Protein AF-A0A183HCM8-F1 (afdb_monomer_lite)

Structure (mmCIF, N/CA/C/O backbone):
data_AF-A0A183HCM8-F1
#
_entry.id   AF-A0A183HCM8-F1
#
loop_
_atom_site.group_PDB
_atom_site.id
_atom_site.type_symbol
_atom_site.label_atom_id
_atom_site.label_alt_id
_atom_site.label_comp_id
_atom_site.label_asym_id
_atom_site.label_entity_id
_atom_site.label_seq_id
_atom_site.pdbx_PDB_ins_code
_atom_site.Cartn_x
_atom_site.Cartn_y
_atom_site.Cartn_z
_atom_site.occupancy
_atom_site.B_iso_or_equiv
_atom_site.auth_seq_id
_atom_site.auth_comp_id
_atom_site.auth_asym_id
_atom_site.auth_atom_id
_atom_site.pdbx_PDB_model_num
ATOM 1 N N . MET A 1 1 ? -5.445 -9.582 33.919 1.00 80.31 1 MET A N 1
ATOM 2 C CA . MET A 1 1 ? -6.889 -9.926 33.880 1.00 80.31 1 MET A CA 1
ATOM 3 C C . MET A 1 1 ? -7.439 -9.582 32.504 1.00 80.31 1 MET A C 1
ATOM 5 O O . MET A 1 1 ? -6.885 -8.694 31.871 1.00 80.31 1 MET A O 1
ATOM 9 N N . ARG A 1 2 ? -8.480 -10.274 32.026 1.00 85.44 2 ARG A N 1
ATOM 10 C CA . ARG A 1 2 ? -9.080 -10.042 30.702 1.00 85.44 2 ARG A CA 1
ATOM 11 C C . ARG A 1 2 ? -10.561 -9.727 30.869 1.00 85.44 2 ARG A C 1
ATOM 13 O O . ARG A 1 2 ? -11.272 -10.527 31.469 1.00 85.44 2 ARG A O 1
ATOM 20 N N . LEU A 1 3 ? -10.993 -8.581 30.353 1.00 88.19 3 LEU A N 1
ATOM 21 C CA . LEU A 1 3 ? -12.398 -8.184 30.311 1.00 88.19 3 LEU A CA 1
ATOM 22 C C . LEU A 1 3 ? -12.946 -8.371 28.900 1.00 88.19 3 LEU A C 1
ATOM 24 O O . LEU A 1 3 ? -12.216 -8.223 27.921 1.00 88.19 3 LEU A O 1
ATOM 28 N N . TRP A 1 4 ? -14.231 -8.694 28.819 1.00 90.06 4 TRP A N 1
ATOM 29 C CA . TRP A 1 4 ? -14.937 -8.911 27.566 1.00 90.06 4 TRP A CA 1
ATOM 30 C C . TRP A 1 4 ? -16.205 -8.074 27.543 1.00 90.06 4 TRP A C 1
ATOM 32 O O . TRP A 1 4 ? -16.963 -8.072 28.512 1.00 90.06 4 TRP A O 1
ATOM 42 N N . TYR A 1 5 ? -16.439 -7.411 26.418 1.00 90.19 5 TYR A N 1
ATOM 43 C CA . TYR A 1 5 ? -17.647 -6.644 26.156 1.00 90.19 5 TYR A CA 1
ATOM 44 C C . TYR A 1 5 ? -18.200 -7.098 24.811 1.00 90.19 5 TYR A C 1
ATOM 46 O O . TYR A 1 5 ? -17.472 -7.134 23.822 1.00 90.19 5 TYR A O 1
ATOM 54 N N . PHE A 1 6 ? -19.473 -7.483 24.788 1.00 90.19 6 PHE A N 1
ATOM 55 C CA . PHE A 1 6 ? -20.142 -7.970 23.586 1.00 90.19 6 PHE A CA 1
ATOM 56 C C . PHE A 1 6 ? -21.117 -6.905 23.093 1.00 90.19 6 PHE A C 1
ATOM 58 O O . PHE A 1 6 ? -22.046 -6.532 23.810 1.00 90.19 6 PHE A O 1
ATOM 65 N N . LEU A 1 7 ? -20.887 -6.411 21.879 1.00 88.81 7 LEU A N 1
ATOM 66 C CA . LEU A 1 7 ? -21.742 -5.430 21.218 1.00 88.81 7 LEU A CA 1
ATOM 67 C C . LEU A 1 7 ? -22.643 -6.120 20.186 1.00 88.81 7 LEU A C 1
ATOM 69 O O . LEU A 1 7 ? -22.337 -7.216 19.716 1.00 88.81 7 LEU A O 1
ATOM 73 N N . ARG A 1 8 ? -23.778 -5.490 19.862 1.00 88.44 8 ARG A N 1
ATOM 74 C CA . ARG A 1 8 ? -24.706 -5.980 18.830 1.00 88.44 8 ARG A CA 1
ATOM 75 C C . ARG A 1 8 ? -24.387 -5.360 17.475 1.00 88.44 8 ARG A C 1
ATOM 77 O O . ARG A 1 8 ? -24.162 -4.155 17.401 1.00 88.44 8 ARG A O 1
ATOM 84 N N . PHE A 1 9 ? -24.485 -6.171 16.421 1.00 87.25 9 PHE A N 1
ATOM 85 C CA . PHE A 1 9 ? -24.196 -5.781 15.033 1.00 87.25 9 PHE A CA 1
ATOM 86 C C . PHE A 1 9 ? -25.366 -6.077 14.073 1.00 87.25 9 PHE A C 1
ATOM 88 O O . PHE A 1 9 ? -25.209 -6.046 12.858 1.00 87.25 9 PHE A O 1
ATOM 95 N N . ASP A 1 10 ? -26.555 -6.361 14.614 1.00 90.00 10 ASP A N 1
ATOM 96 C CA . ASP A 1 10 ? -27.676 -6.928 13.848 1.00 90.00 10 ASP A CA 1
ATOM 97 C C . ASP A 1 10 ? -28.342 -5.910 12.903 1.00 90.00 10 ASP A C 1
ATOM 99 O O . ASP A 1 10 ? -28.816 -6.259 11.824 1.00 90.00 10 ASP A O 1
ATOM 103 N N . GLN A 1 11 ? -28.393 -4.635 13.307 1.00 93.12 11 GLN A N 1
ATOM 104 C CA . GLN A 1 11 ? -28.927 -3.535 12.498 1.00 93.12 11 GLN A CA 1
ATOM 105 C C . GLN A 1 11 ? -27.843 -2.498 12.200 1.00 93.12 11 GLN A C 1
ATOM 107 O O . GLN A 1 11 ? -27.010 -2.220 13.065 1.00 93.12 11 GLN A O 1
ATOM 112 N N . PRO A 1 12 ? -27.931 -1.800 11.049 1.00 91.56 12 PRO A N 1
ATOM 113 C CA . PRO A 1 12 ? -26.942 -0.797 10.648 1.00 91.56 12 PRO A CA 1
ATOM 114 C C . PRO A 1 12 ? -26.832 0.380 11.629 1.00 91.56 12 PRO A C 1
ATOM 116 O O . PRO A 1 12 ? -25.814 1.064 11.671 1.00 91.56 12 PRO A O 1
ATOM 119 N N . HIS A 1 13 ? -27.876 0.645 12.419 1.00 92.38 13 HIS A N 1
ATOM 120 C CA . HIS A 1 13 ? -27.825 1.652 13.477 1.00 92.38 13 HIS A CA 1
ATOM 121 C C . HIS A 1 13 ? -26.980 1.190 14.674 1.00 92.38 13 HIS A C 1
ATOM 123 O O . HIS A 1 13 ? -26.131 1.946 15.145 1.00 92.38 13 HIS A O 1
ATOM 129 N N . PHE A 1 14 ? -27.173 -0.054 15.129 1.00 92.00 14 PHE A N 1
ATOM 130 C CA . PHE A 1 14 ? -26.390 -0.628 16.225 1.00 92.00 14 PHE A CA 1
ATOM 131 C C . PHE A 1 14 ? -24.936 -0.857 15.824 1.00 92.00 14 PHE A C 1
ATOM 133 O O . PHE A 1 14 ? -24.061 -0.558 16.624 1.00 92.00 14 PHE A O 1
ATOM 140 N N . ASP A 1 15 ? -24.677 -1.268 14.581 1.00 91.00 15 ASP A N 1
ATOM 141 C CA . ASP A 1 15 ? -23.321 -1.416 14.043 1.00 91.00 15 ASP A CA 1
ATOM 142 C C . ASP A 1 15 ? -22.538 -0.092 14.095 1.00 91.00 15 ASP A C 1
ATOM 144 O O . ASP A 1 15 ? -21.469 -0.009 14.696 1.00 91.00 15 ASP A O 1
ATOM 148 N N . LYS A 1 16 ? -23.126 1.006 13.599 1.00 92.00 16 LYS A N 1
ATOM 149 C CA . LYS A 1 16 ? -22.509 2.342 13.693 1.00 92.00 16 LYS A CA 1
ATOM 150 C C . LYS A 1 16 ? -22.258 2.781 15.135 1.00 92.00 16 LYS A C 1
ATOM 152 O O . LYS A 1 16 ? -21.223 3.383 15.418 1.00 92.00 16 LYS A O 1
ATOM 157 N N . MET A 1 17 ? -23.201 2.509 16.036 1.00 93.62 17 MET A N 1
ATOM 158 C CA . MET A 1 17 ? -23.046 2.849 17.450 1.00 93.62 17 MET A CA 1
ATOM 159 C C . MET A 1 17 ? -21.955 2.004 18.113 1.00 93.62 17 MET A C 1
ATOM 161 O O . MET A 1 17 ? -21.174 2.534 18.899 1.00 93.62 17 MET A O 1
ATOM 165 N N . ALA A 1 18 ? -21.869 0.718 17.769 1.00 92.19 18 ALA A N 1
ATOM 166 C CA . ALA A 1 18 ? -20.844 -0.189 18.259 1.00 92.19 18 ALA A CA 1
ATOM 167 C C . ALA A 1 18 ? -19.453 0.247 17.798 1.00 92.19 18 ALA A C 1
ATOM 169 O O . ALA A 1 18 ? -18.547 0.364 18.618 1.00 92.19 18 ALA A O 1
ATOM 170 N N . ILE A 1 19 ? -19.321 0.606 16.522 1.00 90.38 19 ILE A N 1
ATOM 171 C CA . ILE A 1 19 ? -18.103 1.187 15.954 1.00 90.38 19 ILE A CA 1
ATOM 172 C C . ILE A 1 19 ? -17.684 2.449 16.721 1.00 90.38 19 ILE A C 1
ATOM 174 O O . ILE A 1 19 ? -16.536 2.562 17.146 1.00 90.38 19 ILE A O 1
ATOM 178 N N . ALA A 1 20 ? -18.613 3.386 16.933 1.00 92.50 20 ALA A N 1
ATOM 179 C CA . ALA A 1 20 ? -18.321 4.628 17.646 1.00 92.50 20 ALA A CA 1
ATOM 180 C C . ALA A 1 20 ? -17.922 4.383 19.111 1.00 92.50 20 ALA A C 1
ATOM 182 O O . ALA A 1 20 ? -17.055 5.079 19.642 1.00 92.50 20 ALA A O 1
ATOM 183 N N . TRP A 1 21 ? -18.541 3.394 19.759 1.00 93.25 21 TRP A N 1
ATOM 184 C CA . TRP A 1 21 ? -18.210 3.004 21.124 1.00 93.25 21 TRP A CA 1
ATOM 185 C C . TRP A 1 21 ? -16.813 2.386 21.216 1.00 93.25 21 TRP A C 1
ATOM 187 O O . TRP A 1 21 ? -16.042 2.793 22.081 1.00 93.25 21 TRP A O 1
ATOM 197 N N . GLU A 1 22 ? -16.466 1.462 20.315 1.00 91.38 22 GLU A N 1
ATOM 198 C CA . GLU A 1 22 ? -15.131 0.848 20.254 1.00 91.38 22 GLU A CA 1
ATOM 199 C C . GLU A 1 22 ? -14.044 1.915 20.066 1.00 91.38 22 GLU A C 1
ATOM 201 O O . GLU A 1 22 ? -13.066 1.942 20.811 1.00 91.38 22 GLU A O 1
ATOM 206 N N . ASP A 1 23 ? -14.253 2.853 19.137 1.00 91.31 23 ASP A N 1
ATOM 207 C CA . ASP A 1 23 ? -13.300 3.932 18.864 1.00 91.31 23 ASP A CA 1
ATOM 208 C C . ASP A 1 23 ? -13.139 4.883 20.070 1.00 91.31 23 ASP A C 1
ATOM 210 O O . ASP A 1 23 ? -12.043 5.384 20.339 1.00 91.31 23 ASP A O 1
ATOM 214 N N . ALA A 1 24 ? -14.221 5.154 20.807 1.00 92.38 24 ALA A N 1
ATOM 215 C CA . ALA A 1 24 ? -14.180 5.980 22.014 1.00 92.38 24 ALA A CA 1
ATOM 216 C C . ALA A 1 24 ? -13.520 5.249 23.194 1.00 92.38 24 ALA A C 1
ATOM 218 O O . ALA A 1 24 ? -12.742 5.858 23.933 1.00 92.38 24 ALA A O 1
ATOM 219 N N . ALA A 1 25 ? -13.798 3.954 23.356 1.00 90.81 25 ALA A N 1
ATOM 220 C CA . ALA A 1 25 ? -13.202 3.116 24.387 1.00 90.81 25 ALA A CA 1
ATOM 221 C C . ALA A 1 25 ? -11.687 2.978 24.182 1.00 90.81 25 ALA A C 1
ATOM 223 O O . ALA A 1 25 ? -10.927 3.169 25.133 1.00 90.81 25 ALA A O 1
ATOM 224 N N . ASP A 1 26 ? -11.242 2.735 22.947 1.00 89.06 26 ASP A N 1
ATOM 225 C CA . ASP A 1 26 ? -9.821 2.643 22.595 1.00 89.06 26 ASP A CA 1
ATOM 226 C C . ASP A 1 26 ? -9.069 3.938 22.933 1.00 89.06 26 ASP A C 1
ATOM 228 O O . ASP A 1 26 ? -8.033 3.920 23.606 1.00 89.06 26 ASP A O 1
ATOM 232 N N . LYS A 1 27 ? -9.644 5.088 22.552 1.00 91.00 27 LYS A N 1
ATOM 233 C CA . LYS A 1 27 ? -9.090 6.413 22.868 1.00 91.00 27 LYS A CA 1
ATOM 234 C C . LYS A 1 27 ? -9.026 6.667 24.368 1.00 91.00 27 LYS A C 1
ATOM 236 O O . LYS A 1 27 ? -7.979 7.075 24.863 1.00 91.00 27 LYS A O 1
ATOM 241 N N . PHE A 1 28 ? -10.114 6.400 25.088 1.00 91.19 28 PHE A N 1
ATOM 242 C CA . PHE A 1 28 ? -10.180 6.613 26.531 1.00 91.19 28 PHE A CA 1
ATOM 243 C C . PHE A 1 28 ? -9.154 5.758 27.280 1.00 91.19 28 PHE A C 1
ATOM 245 O O . PHE A 1 28 ? -8.472 6.252 28.180 1.00 91.19 28 PHE A O 1
ATOM 252 N N . ILE A 1 29 ? -9.020 4.485 26.897 1.00 88.69 29 ILE A N 1
ATOM 253 C CA . ILE A 1 29 ? -8.079 3.564 27.534 1.00 88.69 29 ILE A CA 1
ATOM 254 C C . ILE A 1 29 ? -6.638 3.986 27.236 1.00 88.69 29 ILE A C 1
ATOM 256 O O . ILE A 1 29 ? -5.819 4.044 28.153 1.00 88.69 29 ILE A O 1
ATOM 260 N N . THR A 1 30 ? -6.339 4.339 25.987 1.00 86.62 30 THR A N 1
ATOM 261 C CA . THR A 1 30 ? -5.008 4.824 25.603 1.00 86.62 30 THR A CA 1
ATOM 262 C C . THR A 1 30 ? -4.662 6.105 26.373 1.00 86.62 30 THR A C 1
ATOM 264 O O . THR A 1 30 ? -3.654 6.167 27.065 1.00 86.62 30 THR A O 1
ATOM 267 N N . GLU A 1 31 ? -5.533 7.113 26.382 1.00 88.06 31 GLU A N 1
ATOM 268 C CA . GLU A 1 31 ? -5.251 8.389 27.053 1.00 88.06 31 GLU A CA 1
ATOM 269 C C . GLU A 1 31 ? -5.063 8.248 28.575 1.00 88.06 31 GLU A C 1
ATOM 271 O O . GLU A 1 31 ? -4.161 8.856 29.156 1.00 88.06 31 GLU A O 1
ATOM 276 N N . LYS A 1 32 ? -5.894 7.436 29.240 1.00 85.38 32 LYS A N 1
ATOM 277 C CA . LYS A 1 32 ? -5.859 7.293 30.704 1.00 85.38 32 LYS A CA 1
ATOM 278 C C . LYS A 1 32 ? -4.790 6.332 31.207 1.00 85.38 32 LYS A C 1
ATOM 280 O O . LYS A 1 32 ? -4.288 6.534 32.313 1.00 85.38 32 LYS A O 1
ATOM 285 N N . PHE A 1 33 ? -4.461 5.291 30.443 1.00 82.19 33 PHE A N 1
ATOM 286 C CA . PHE A 1 33 ? -3.616 4.200 30.930 1.00 82.19 33 PHE A CA 1
ATOM 287 C C . PHE A 1 33 ? -2.253 4.097 30.236 1.00 82.19 33 PHE A C 1
ATOM 289 O O . PHE A 1 33 ? -1.389 3.415 30.783 1.00 82.19 33 PHE A O 1
ATOM 296 N N . SER A 1 34 ? -1.991 4.811 29.130 1.00 72.50 34 SER A N 1
ATOM 297 C CA . SER A 1 34 ? -0.684 4.758 28.446 1.00 72.50 34 SER A CA 1
ATOM 298 C C . SER A 1 34 ? 0.499 5.291 29.264 1.00 72.50 34 SER A C 1
ATOM 300 O O . SER A 1 34 ? 1.631 4.922 28.974 1.00 72.50 34 SER A O 1
ATOM 302 N N . ASN A 1 35 ? 0.270 6.121 30.289 1.00 70.44 35 ASN A N 1
ATOM 303 C CA . ASN A 1 35 ? 1.341 6.748 31.080 1.00 70.44 35 ASN A CA 1
ATOM 304 C C . ASN A 1 35 ? 1.734 5.985 32.360 1.00 70.44 35 ASN A C 1
ATOM 306 O O . ASN A 1 35 ? 2.533 6.491 33.149 1.00 70.44 35 ASN A O 1
ATOM 310 N N . ASN A 1 36 ? 1.195 4.787 32.604 1.00 71.06 36 ASN A N 1
ATOM 311 C CA . ASN A 1 36 ? 1.494 4.036 33.825 1.00 71.06 36 ASN A CA 1
ATOM 312 C C . ASN A 1 36 ? 2.602 3.000 33.598 1.00 71.06 36 ASN A C 1
ATOM 314 O O . ASN A 1 36 ? 2.437 2.063 32.826 1.00 71.06 36 ASN A O 1
ATOM 318 N N . LEU A 1 37 ? 3.703 3.118 34.348 1.00 68.31 37 LEU A N 1
ATOM 319 C CA . LEU A 1 37 ? 4.871 2.229 34.246 1.00 68.31 37 LEU A CA 1
ATOM 320 C C . LEU A 1 37 ? 4.604 0.779 34.713 1.00 68.31 37 LEU A C 1
ATOM 322 O O . LEU A 1 37 ? 5.403 -0.111 34.448 1.00 68.31 37 LEU A O 1
ATOM 326 N N . LEU A 1 38 ? 3.513 0.552 35.454 1.00 74.44 38 LEU A N 1
ATOM 327 C CA . LEU A 1 38 ? 3.224 -0.705 36.161 1.00 74.44 38 LEU A CA 1
ATOM 328 C C . LEU A 1 38 ? 2.185 -1.597 35.463 1.00 74.44 38 LEU A C 1
ATOM 330 O O . LEU A 1 38 ? 2.036 -2.758 35.840 1.00 74.44 38 LEU A O 1
ATOM 334 N N . THR A 1 39 ? 1.452 -1.083 34.473 1.00 70.00 39 THR A N 1
ATOM 335 C CA . THR A 1 39 ? 0.331 -1.807 33.851 1.00 70.00 39 THR A CA 1
ATOM 336 C C . THR A 1 39 ? 0.264 -1.553 32.356 1.00 70.00 39 THR A C 1
ATOM 338 O O . THR A 1 39 ? -0.080 -0.457 31.924 1.00 70.00 39 THR A O 1
ATOM 341 N N . GLU A 1 40 ? 0.520 -2.603 31.581 1.00 73.50 40 GLU A N 1
ATOM 342 C CA . GLU A 1 40 ? 0.339 -2.628 30.134 1.00 73.50 40 GLU A CA 1
ATOM 343 C C . GLU A 1 40 ? -1.092 -3.079 29.810 1.00 73.50 40 GLU A C 1
ATOM 345 O O . GLU A 1 40 ? -1.512 -4.189 30.150 1.00 73.50 40 GLU A O 1
ATOM 350 N N . VAL A 1 41 ? -1.874 -2.190 29.197 1.00 79.25 41 VAL A N 1
ATOM 351 C CA . VAL A 1 41 ? -3.256 -2.469 28.792 1.00 79.25 41 VAL A CA 1
ATOM 352 C C . VAL A 1 41 ? -3.297 -2.630 27.280 1.00 79.25 41 VAL A C 1
ATOM 354 O O . VAL A 1 41 ? -2.877 -1.748 26.536 1.00 79.25 41 VAL A O 1
ATOM 357 N N . HIS A 1 42 ? -3.836 -3.757 26.821 1.00 77.12 42 HIS A N 1
ATOM 358 C CA . HIS A 1 42 ? -4.059 -4.017 25.405 1.00 77.12 42 HIS A CA 1
ATOM 359 C C . HIS A 1 42 ? -5.546 -4.112 25.118 1.00 77.12 42 HIS A C 1
ATOM 361 O O . HIS A 1 42 ? -6.233 -4.995 25.635 1.00 77.12 42 HIS A O 1
ATOM 367 N N . VAL A 1 43 ? -6.020 -3.236 24.241 1.00 82.38 43 VAL A N 1
ATOM 368 C CA . VAL A 1 43 ? -7.378 -3.296 23.716 1.00 82.38 43 VAL A CA 1
ATOM 369 C C . VAL A 1 43 ? -7.329 -3.970 22.348 1.00 82.38 43 VAL A C 1
ATOM 371 O O . VAL A 1 43 ? -6.477 -3.668 21.510 1.00 82.38 43 VAL A O 1
ATOM 374 N N . ARG A 1 44 ? -8.194 -4.961 22.142 1.00 78.56 44 ARG A N 1
ATOM 375 C CA . ARG A 1 44 ? -8.311 -5.702 20.884 1.00 78.56 44 ARG A CA 1
ATOM 376 C C . ARG A 1 44 ? -9.779 -5.727 20.496 1.00 78.56 44 ARG A C 1
ATOM 378 O O . ARG A 1 44 ? -10.608 -6.170 21.285 1.00 78.56 44 ARG A O 1
ATOM 385 N N . HIS A 1 45 ? -10.068 -5.268 19.288 1.00 84.06 45 HIS A N 1
ATOM 386 C CA . HIS A 1 45 ? -11.413 -5.208 18.731 1.00 84.06 45 HIS A CA 1
ATOM 387 C C . HIS A 1 45 ? -11.527 -6.176 17.550 1.00 84.06 45 HIS A C 1
ATOM 389 O O . HIS A 1 45 ? -10.518 -6.576 16.961 1.00 84.06 45 HIS A O 1
ATOM 395 N N . SER A 1 46 ? -12.753 -6.530 17.171 1.00 79.00 46 SER A N 1
ATOM 396 C CA . SER A 1 46 ? -13.039 -7.399 16.017 1.00 79.00 46 SER A CA 1
ATOM 397 C C . SER A 1 46 ? -12.454 -6.843 14.711 1.00 79.00 46 SER A C 1
ATOM 399 O O . SER A 1 46 ? -11.934 -7.594 13.894 1.00 79.00 46 SER A O 1
ATOM 401 N N . ARG A 1 47 ? -12.443 -5.513 14.569 1.00 80.69 47 ARG A N 1
ATOM 402 C CA . ARG A 1 47 ? -11.970 -4.782 13.380 1.00 80.69 47 ARG A CA 1
ATOM 403 C C . ARG A 1 47 ? -10.470 -4.488 13.377 1.00 80.69 47 ARG A C 1
ATOM 405 O O . ARG A 1 47 ? -9.955 -3.924 12.414 1.00 80.69 47 ARG A O 1
ATOM 412 N N . THR A 1 48 ? -9.739 -4.832 14.442 1.00 82.00 48 THR A N 1
ATOM 413 C CA . THR A 1 48 ? -8.300 -4.530 14.538 1.00 82.00 48 THR A CA 1
ATOM 414 C C . THR A 1 48 ? -7.504 -5.199 13.413 1.00 82.00 48 THR A C 1
ATOM 416 O O . THR A 1 48 ? -6.533 -4.617 12.931 1.00 82.00 48 THR A O 1
ATOM 419 N N . ILE A 1 49 ? -7.926 -6.385 12.964 1.00 80.00 49 ILE A N 1
ATOM 420 C CA . ILE A 1 49 ? -7.282 -7.103 11.858 1.00 80.00 49 ILE A CA 1
ATOM 421 C C . ILE A 1 49 ? -7.537 -6.377 10.533 1.00 80.00 49 ILE A C 1
ATOM 423 O O . ILE A 1 49 ? -6.578 -6.048 9.840 1.00 80.00 49 ILE A O 1
ATOM 427 N N . ASP A 1 50 ? -8.791 -6.045 10.215 1.00 80.44 50 ASP A N 1
ATOM 428 C CA . ASP A 1 50 ? -9.151 -5.349 8.969 1.00 80.44 50 ASP A CA 1
ATOM 429 C C . ASP A 1 50 ? -8.512 -3.958 8.871 1.00 80.44 50 ASP A C 1
ATOM 431 O O . ASP A 1 50 ? -7.988 -3.565 7.822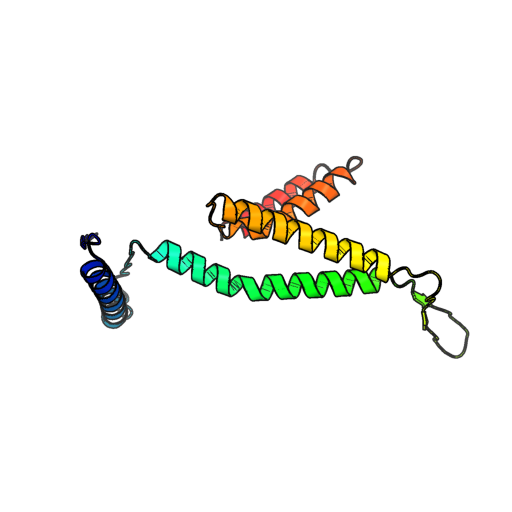 1.00 80.44 50 ASP A O 1
ATOM 435 N N . LEU A 1 51 ? -8.493 -3.220 9.986 1.00 80.19 51 LEU A N 1
ATOM 436 C CA . LEU A 1 51 ? -7.804 -1.934 10.095 1.00 80.19 51 LEU A CA 1
ATOM 437 C C . LEU A 1 51 ? -6.290 -2.095 9.928 1.00 80.19 51 LEU A C 1
ATOM 439 O O . LEU A 1 51 ? -5.663 -1.294 9.233 1.00 80.19 51 LEU A O 1
ATOM 443 N N . GLY A 1 52 ? -5.704 -3.134 10.530 1.00 77.00 52 GLY A N 1
ATOM 444 C CA . GLY A 1 52 ? -4.290 -3.473 10.387 1.00 77.00 52 GLY A CA 1
ATOM 445 C C . GLY A 1 52 ? -3.917 -3.776 8.937 1.00 77.00 52 GLY A C 1
ATOM 446 O O . GLY A 1 52 ? -2.992 -3.159 8.408 1.00 77.00 52 GLY A O 1
ATOM 447 N N . LEU A 1 53 ? -4.690 -4.639 8.274 1.00 75.44 53 LEU A N 1
ATOM 448 C CA . LEU A 1 53 ? -4.522 -5.004 6.866 1.00 75.44 53 LEU A CA 1
ATOM 449 C C . LEU A 1 53 ? -4.680 -3.792 5.946 1.00 75.44 53 LEU A C 1
ATOM 451 O O . LEU A 1 53 ? -3.845 -3.566 5.074 1.00 75.44 53 LEU A O 1
ATOM 455 N N . THR A 1 54 ? -5.700 -2.961 6.171 1.00 78.56 54 THR A N 1
ATOM 456 C CA . THR A 1 54 ? -5.923 -1.739 5.382 1.00 78.56 54 THR A CA 1
ATOM 457 C C . THR A 1 54 ? -4.775 -0.750 5.558 1.00 78.56 54 THR A C 1
ATOM 459 O O . THR A 1 54 ? -4.292 -0.159 4.585 1.00 78.56 54 THR A O 1
ATOM 462 N N . ARG A 1 55 ? -4.297 -0.575 6.796 1.00 77.19 55 ARG A N 1
ATOM 463 C CA . ARG A 1 55 ? -3.149 0.286 7.090 1.00 77.19 55 ARG A CA 1
ATOM 464 C C . ARG A 1 55 ? -1.903 -0.231 6.391 1.00 77.19 55 ARG A C 1
ATOM 466 O O . ARG A 1 55 ? -1.175 0.571 5.807 1.00 77.19 55 ARG A O 1
ATOM 473 N N . ASN A 1 56 ? -1.674 -1.538 6.419 1.00 73.81 56 ASN A N 1
ATOM 474 C CA . ASN A 1 56 ? -0.489 -2.114 5.811 1.00 73.81 56 ASN A CA 1
ATOM 475 C C . ASN A 1 56 ? -0.540 -2.068 4.283 1.00 73.81 56 ASN A C 1
ATOM 477 O O . ASN A 1 56 ? 0.394 -1.587 3.649 1.00 73.81 56 ASN A O 1
ATOM 481 N N . ALA A 1 57 ? -1.692 -2.384 3.688 1.00 73.06 57 ALA A N 1
ATOM 482 C CA . ALA A 1 57 ? -1.936 -2.180 2.265 1.00 73.06 57 ALA A CA 1
ATOM 483 C C . ALA A 1 57 ? -1.668 -0.723 1.847 1.00 73.06 57 ALA A C 1
ATOM 485 O O . ALA A 1 57 ? -1.009 -0.478 0.837 1.00 73.06 57 ALA A O 1
ATOM 486 N N . ASN A 1 58 ? -2.112 0.262 2.635 1.00 77.00 58 ASN A N 1
ATOM 487 C CA . ASN A 1 58 ? -1.839 1.675 2.357 1.00 77.00 58 ASN A CA 1
ATOM 488 C C . ASN A 1 58 ? -0.359 2.052 2.501 1.00 77.00 58 ASN A C 1
ATOM 490 O O . ASN A 1 58 ? 0.118 2.894 1.741 1.00 77.00 58 ASN A O 1
ATOM 494 N N . ARG A 1 59 ? 0.377 1.436 3.432 1.00 75.06 59 ARG A N 1
ATOM 495 C CA . ARG A 1 59 ? 1.834 1.615 3.543 1.00 75.06 59 ARG A CA 1
ATOM 496 C C . ARG A 1 59 ? 2.574 1.031 2.357 1.00 75.06 59 ARG A C 1
ATOM 498 O O . ARG A 1 59 ? 3.583 1.584 1.942 1.00 75.06 59 ARG A O 1
ATOM 505 N N . LEU A 1 60 ? 2.066 -0.061 1.818 1.00 73.69 60 LEU A N 1
ATOM 506 C CA . LEU A 1 60 ? 2.754 -0.867 0.834 1.00 73.69 60 LEU A CA 1
ATOM 507 C C . LEU A 1 60 ? 2.473 -0.447 -0.621 1.00 73.69 60 LEU A C 1
ATOM 509 O O . LEU A 1 60 ? 3.374 -0.525 -1.458 1.00 73.69 60 LEU A O 1
ATOM 513 N N . LYS A 1 61 ? 1.290 0.111 -0.910 1.00 74.44 61 LYS A N 1
ATOM 514 C CA . LYS A 1 61 ? 0.965 0.752 -2.201 1.00 74.44 61 LYS A CA 1
ATOM 515 C C . LYS A 1 61 ? 2.105 1.614 -2.781 1.00 74.44 61 LYS A C 1
ATOM 517 O O . LYS A 1 61 ? 2.472 1.375 -3.930 1.00 74.44 61 LYS A O 1
ATOM 522 N N . PRO A 1 62 ? 2.698 2.581 -2.049 1.00 80.19 62 PRO A N 1
ATOM 523 C CA . PRO A 1 62 ? 3.764 3.413 -2.605 1.00 80.19 62 PRO A CA 1
ATOM 524 C C . PRO A 1 62 ? 5.043 2.627 -2.922 1.00 80.19 62 PRO A C 1
ATOM 526 O O . PRO A 1 62 ? 5.664 2.892 -3.948 1.00 80.19 62 PRO A O 1
ATOM 529 N N . TYR A 1 63 ? 5.422 1.640 -2.102 1.00 78.06 63 TYR A N 1
ATOM 530 C CA . TYR A 1 63 ? 6.613 0.823 -2.361 1.00 78.06 63 TYR A CA 1
ATOM 531 C C . TYR A 1 63 ? 6.462 -0.012 -3.634 1.00 78.06 63 TYR A C 1
ATOM 533 O O . TYR A 1 63 ? 7.386 -0.054 -4.442 1.00 78.06 63 TYR A O 1
ATOM 541 N N . PHE A 1 64 ? 5.287 -0.608 -3.857 1.00 75.69 64 PHE A N 1
ATOM 542 C CA . PHE A 1 64 ? 4.998 -1.364 -5.078 1.00 75.69 64 PHE A CA 1
ATOM 543 C C . PHE A 1 64 ? 5.072 -0.489 -6.339 1.00 75.69 64 PHE A C 1
ATOM 545 O O . PHE A 1 64 ? 5.628 -0.892 -7.358 1.00 75.69 64 PHE A O 1
ATOM 552 N N . THR A 1 65 ? 4.571 0.745 -6.275 1.00 78.81 65 THR A N 1
ATOM 553 C CA . THR A 1 65 ? 4.690 1.684 -7.398 1.00 78.81 65 THR A CA 1
ATOM 554 C C . THR A 1 65 ? 6.152 2.008 -7.706 1.00 78.81 65 THR A C 1
ATOM 556 O O . THR A 1 65 ? 6.556 1.997 -8.869 1.00 78.81 65 THR A O 1
ATOM 559 N N . VAL A 1 66 ? 6.968 2.258 -6.676 1.00 84.94 66 VAL A N 1
ATOM 560 C CA . VAL A 1 66 ? 8.397 2.555 -6.854 1.00 84.94 66 VAL A CA 1
ATOM 561 C C . VAL A 1 66 ? 9.134 1.368 -7.477 1.00 84.94 66 VAL A C 1
ATOM 563 O O . VAL A 1 66 ? 9.923 1.574 -8.397 1.00 84.94 66 VAL A O 1
ATOM 566 N N . THR A 1 67 ? 8.864 0.130 -7.049 1.00 81.31 67 THR A N 1
ATOM 567 C CA . THR A 1 67 ? 9.528 -1.050 -7.627 1.00 81.31 67 THR A CA 1
ATOM 568 C C . THR A 1 67 ? 9.178 -1.243 -9.099 1.00 81.31 67 THR A C 1
ATOM 570 O O . THR A 1 67 ? 10.078 -1.505 -9.894 1.00 81.31 67 THR A O 1
ATOM 573 N N . VAL A 1 68 ? 7.919 -1.040 -9.499 1.00 79.38 68 VAL A N 1
ATOM 574 C CA . VAL A 1 68 ? 7.509 -1.098 -10.915 1.00 79.38 68 VAL A CA 1
ATOM 575 C C . VAL A 1 68 ? 8.230 -0.031 -11.746 1.00 79.38 68 VAL A C 1
ATOM 577 O O . VAL A 1 68 ? 8.749 -0.339 -12.819 1.00 79.38 68 VAL A O 1
ATOM 580 N N . VAL A 1 69 ? 8.333 1.203 -11.244 1.00 85.56 69 VAL A N 1
ATOM 581 C CA . VAL A 1 69 ? 9.053 2.289 -11.934 1.00 85.56 69 VAL A CA 1
ATOM 582 C C . VAL A 1 69 ? 10.540 1.960 -12.088 1.00 85.56 69 VAL A C 1
ATOM 584 O O . VAL A 1 69 ? 11.091 2.102 -13.180 1.00 85.56 69 VAL A O 1
ATOM 587 N N . VAL A 1 70 ? 11.185 1.472 -11.024 1.00 86.44 70 VAL A N 1
ATOM 588 C CA . VAL A 1 70 ? 12.600 1.072 -11.055 1.00 86.44 70 VAL A CA 1
ATOM 589 C C . VAL A 1 70 ? 12.822 -0.092 -12.020 1.00 86.44 70 VAL A C 1
ATOM 591 O O . VAL A 1 70 ? 13.798 -0.074 -12.765 1.00 86.44 70 VAL A O 1
ATOM 594 N N . LEU A 1 71 ? 11.915 -1.072 -12.070 1.00 83.00 71 LEU A N 1
ATOM 595 C CA . LEU A 1 71 ? 11.996 -2.194 -13.009 1.00 83.00 71 LEU A CA 1
ATOM 596 C C . LEU A 1 71 ? 11.892 -1.734 -14.466 1.00 83.00 71 LEU A C 1
ATOM 598 O O . LEU A 1 71 ? 12.685 -2.176 -15.296 1.00 83.00 71 LEU A O 1
ATOM 602 N N . ILE A 1 72 ? 10.968 -0.823 -14.783 1.00 83.50 72 ILE A N 1
ATOM 603 C CA . ILE A 1 72 ? 10.838 -0.257 -16.136 1.00 83.50 72 ILE A CA 1
ATOM 604 C C . ILE A 1 72 ? 12.098 0.534 -16.506 1.00 83.50 72 ILE A C 1
ATOM 606 O O . ILE A 1 72 ? 12.632 0.375 -17.608 1.00 83.50 72 ILE A O 1
ATOM 610 N N . PHE A 1 73 ? 12.609 1.349 -15.582 1.00 85.25 73 PHE A N 1
ATOM 611 C CA . PHE A 1 73 ? 13.824 2.134 -15.789 1.00 85.25 73 PHE A CA 1
ATOM 612 C C . PHE A 1 73 ? 15.055 1.241 -15.994 1.00 85.25 73 PHE A C 1
ATOM 614 O O . PHE A 1 73 ? 15.802 1.405 -16.955 1.00 85.25 73 PHE A O 1
ATOM 621 N N . PHE A 1 74 ? 15.246 0.235 -15.143 1.00 80.25 74 PHE A N 1
ATOM 622 C CA . PHE A 1 74 ? 16.364 -0.694 -15.266 1.00 80.25 74 PHE A CA 1
ATOM 623 C C . PHE A 1 74 ? 16.252 -1.544 -16.539 1.00 80.25 74 PHE A C 1
ATOM 625 O O . PHE A 1 74 ? 17.237 -1.706 -17.254 1.00 80.25 74 PHE A O 1
ATOM 632 N N . SER A 1 75 ? 15.060 -2.040 -16.878 1.00 78.56 75 SER A N 1
ATOM 633 C CA . SER A 1 75 ? 14.826 -2.815 -18.104 1.00 78.56 75 SER A CA 1
ATOM 634 C C . SER A 1 75 ? 15.120 -2.002 -19.371 1.00 78.56 75 SER A C 1
ATOM 636 O O . SER A 1 75 ? 15.798 -2.490 -20.277 1.00 78.56 75 SER A O 1
ATOM 638 N N . THR A 1 76 ? 14.687 -0.738 -19.414 1.00 76.75 76 THR A N 1
ATOM 639 C CA . THR A 1 76 ? 14.989 0.158 -20.542 1.00 76.75 76 THR A CA 1
ATOM 640 C C . THR A 1 76 ? 16.481 0.463 -20.642 1.00 76.75 76 THR A C 1
ATOM 642 O O . THR A 1 76 ? 17.025 0.369 -21.740 1.00 76.75 76 THR A O 1
ATOM 645 N N . LEU A 1 77 ? 17.169 0.722 -19.524 1.00 75.94 77 LEU A N 1
ATOM 646 C CA . LEU A 1 77 ? 18.623 0.922 -19.509 1.00 75.94 77 LEU A CA 1
ATOM 647 C C . LEU A 1 77 ? 19.409 -0.306 -19.982 1.00 75.94 77 LEU A C 1
ATOM 649 O O . LEU A 1 77 ? 20.361 -0.147 -20.743 1.00 75.94 77 LEU A O 1
ATOM 653 N N . ASN A 1 78 ? 19.016 -1.513 -19.560 1.00 69.69 78 ASN A N 1
ATOM 654 C CA . ASN A 1 78 ? 19.678 -2.758 -19.969 1.00 69.69 78 ASN A CA 1
ATOM 655 C C . ASN A 1 78 ? 19.438 -3.093 -21.444 1.00 69.69 78 ASN A C 1
ATOM 657 O O . ASN A 1 78 ? 20.283 -3.715 -22.080 1.00 69.69 78 ASN A O 1
ATOM 661 N N . SER A 1 79 ? 18.300 -2.684 -22.008 1.00 70.19 79 SER A N 1
ATOM 662 C CA . SER A 1 79 ? 18.026 -2.895 -23.429 1.00 70.19 79 SER A CA 1
ATOM 663 C C . SER A 1 79 ? 18.767 -1.910 -24.344 1.00 70.19 79 SER A C 1
ATOM 665 O O . SER A 1 79 ? 18.784 -2.120 -25.563 1.00 70.19 79 SER A O 1
ATOM 667 N N . VAL A 1 80 ? 19.343 -0.837 -23.796 1.00 69.19 80 VAL A N 1
ATOM 668 C CA . VAL A 1 80 ? 20.185 0.097 -24.545 1.00 69.19 80 VAL A CA 1
ATOM 669 C C . VAL A 1 80 ? 21.603 -0.468 -24.606 1.00 69.19 80 VAL A C 1
ATOM 671 O O . VAL A 1 80 ? 22.275 -0.622 -23.592 1.00 69.19 80 VAL A O 1
ATOM 674 N N . GLU A 1 81 ? 22.076 -0.781 -25.812 1.00 64.69 81 GLU A N 1
ATOM 675 C CA . GLU A 1 81 ? 23.456 -1.217 -26.034 1.00 64.69 81 GLU A CA 1
ATOM 676 C C . GLU A 1 81 ? 24.358 0.030 -26.036 1.00 64.69 81 GLU A C 1
ATOM 678 O O . GLU A 1 81 ? 24.419 0.784 -27.010 1.00 64.69 81 GLU A O 1
ATOM 683 N N . TRP A 1 82 ? 25.010 0.294 -24.902 1.00 59.66 82 TRP A N 1
ATOM 684 C CA . TRP A 1 82 ? 25.928 1.419 -24.736 1.00 59.66 82 TRP A CA 1
ATOM 685 C C . TRP A 1 82 ? 27.281 1.077 -25.363 1.00 59.66 82 TRP A C 1
ATOM 687 O O . TRP A 1 82 ? 28.029 0.258 -24.825 1.00 59.66 82 TRP A O 1
ATOM 697 N N . LYS A 1 83 ? 27.635 1.714 -26.485 1.00 58.06 83 LYS A N 1
ATOM 698 C CA . LYS A 1 83 ? 28.981 1.584 -27.055 1.00 58.06 83 LYS A CA 1
ATOM 699 C C . LYS A 1 83 ? 29.871 2.719 -26.575 1.00 58.06 83 LYS A C 1
ATOM 701 O O . LYS A 1 83 ? 29.661 3.893 -26.882 1.00 58.06 83 LYS A O 1
ATOM 706 N N . PHE A 1 84 ? 30.893 2.341 -25.817 1.00 57.44 84 PHE A N 1
ATOM 707 C CA . PHE A 1 84 ? 31.933 3.242 -25.349 1.00 57.44 84 PHE A CA 1
ATOM 708 C C . PHE A 1 84 ? 33.064 3.274 -26.379 1.00 57.44 84 PHE A C 1
ATOM 710 O O . PHE A 1 84 ? 33.926 2.394 -26.400 1.00 57.44 84 PHE A O 1
ATOM 717 N N . CYS A 1 85 ? 33.060 4.269 -27.262 1.00 53.06 85 CYS A N 1
ATOM 718 C CA . CYS A 1 85 ? 34.196 4.493 -28.148 1.00 53.06 85 CYS A CA 1
ATOM 719 C C . CYS A 1 85 ? 35.290 5.230 -27.362 1.00 53.06 85 CYS A C 1
ATOM 721 O O . CYS A 1 85 ? 35.193 6.435 -27.138 1.00 53.06 85 CYS A O 1
ATOM 723 N N . ARG A 1 86 ? 36.344 4.509 -26.947 1.00 50.81 86 ARG A N 1
ATOM 724 C CA . ARG A 1 86 ? 37.607 5.144 -26.544 1.00 50.81 86 ARG A CA 1
ATOM 725 C C . ARG A 1 86 ? 38.333 5.590 -27.801 1.00 50.81 86 ARG A C 1
ATOM 727 O O . ARG A 1 86 ? 39.011 4.781 -28.424 1.00 50.81 86 ARG A O 1
ATOM 734 N N . ASP A 1 87 ? 38.210 6.864 -28.136 1.00 50.81 87 ASP A N 1
ATOM 735 C CA . ASP A 1 87 ? 39.167 7.517 -29.021 1.00 50.81 87 ASP A CA 1
ATOM 736 C C . ASP A 1 87 ? 39.931 8.597 -28.241 1.00 50.81 87 ASP A C 1
ATOM 738 O O . ASP A 1 87 ? 39.381 9.209 -27.321 1.00 50.81 87 ASP A O 1
ATOM 742 N N . GLN A 1 88 ? 41.216 8.788 -28.554 1.00 53.38 88 GLN A N 1
ATOM 743 C CA . GLN A 1 88 ? 42.246 9.393 -27.683 1.00 53.38 88 GLN A CA 1
ATOM 744 C C . GLN A 1 88 ? 42.028 10.868 -27.251 1.00 53.38 88 GLN A C 1
ATOM 746 O O . GLN A 1 88 ? 42.902 11.446 -26.604 1.00 53.38 88 GLN A O 1
ATOM 751 N N . ARG A 1 89 ? 40.891 11.508 -27.559 1.00 55.19 89 ARG A N 1
ATOM 752 C CA . ARG A 1 89 ? 40.659 12.937 -27.262 1.00 55.19 89 ARG A CA 1
ATOM 753 C C . ARG A 1 89 ? 39.286 13.276 -26.665 1.00 55.19 89 ARG A C 1
ATOM 755 O O . ARG A 1 89 ? 39.182 14.304 -26.006 1.00 55.19 89 ARG A O 1
ATOM 762 N N . PHE A 1 90 ? 38.250 12.453 -26.843 1.00 51.81 90 PHE A N 1
ATOM 763 C CA . PHE A 1 90 ? 36.913 12.716 -26.291 1.00 51.81 90 PHE A CA 1
ATOM 764 C C . PHE A 1 90 ? 36.180 11.406 -26.006 1.00 51.81 90 PHE A C 1
ATOM 766 O O . PHE A 1 90 ? 36.020 10.567 -26.889 1.00 51.81 90 PHE A O 1
ATOM 773 N N . ASN A 1 91 ? 35.691 11.249 -24.777 1.00 50.22 91 ASN A N 1
ATOM 774 C CA . ASN A 1 91 ? 34.909 10.086 -24.391 1.00 50.22 91 ASN A CA 1
ATOM 775 C C . ASN A 1 91 ? 33.470 10.204 -24.924 1.00 50.22 91 ASN A C 1
ATOM 777 O O . ASN A 1 91 ? 32.598 10.734 -24.238 1.00 50.22 91 ASN A O 1
ATOM 781 N N . SER A 1 92 ? 33.226 9.775 -26.164 1.00 52.75 92 SER A N 1
ATOM 782 C CA . SER A 1 92 ? 31.881 9.788 -26.751 1.00 52.75 92 SER A CA 1
ATOM 783 C C . SER A 1 92 ? 31.185 8.448 -26.550 1.00 52.75 92 SER A C 1
ATOM 785 O O . SER A 1 92 ? 31.563 7.425 -27.121 1.00 52.75 92 SER A O 1
ATOM 787 N N . VAL A 1 93 ? 30.119 8.481 -25.756 1.00 58.03 93 VAL A N 1
ATOM 788 C CA . VAL A 1 93 ? 29.158 7.388 -25.635 1.00 58.03 93 VAL A CA 1
ATOM 789 C C . VAL A 1 93 ? 28.187 7.496 -26.808 1.00 58.03 93 VAL A C 1
ATOM 791 O O . VAL A 1 93 ? 27.421 8.456 -26.890 1.00 58.03 93 VAL A O 1
ATOM 794 N N . ARG A 1 94 ? 28.226 6.536 -27.738 1.00 58.38 94 ARG A N 1
ATOM 795 C CA . ARG A 1 94 ? 27.228 6.439 -28.813 1.00 58.38 94 ARG A CA 1
ATOM 796 C C . ARG A 1 94 ? 26.183 5.397 -28.437 1.00 58.38 94 ARG A C 1
ATOM 798 O O . ARG A 1 94 ? 26.509 4.264 -28.089 1.00 58.38 94 ARG A O 1
ATOM 805 N N . ILE A 1 95 ? 24.923 5.809 -28.513 1.00 60.03 95 ILE A N 1
ATOM 806 C CA . ILE A 1 95 ? 23.764 4.937 -28.342 1.00 60.03 95 ILE A CA 1
ATOM 807 C C . ILE A 1 95 ? 23.353 4.460 -29.734 1.00 60.03 95 ILE A C 1
ATOM 809 O O . ILE A 1 95 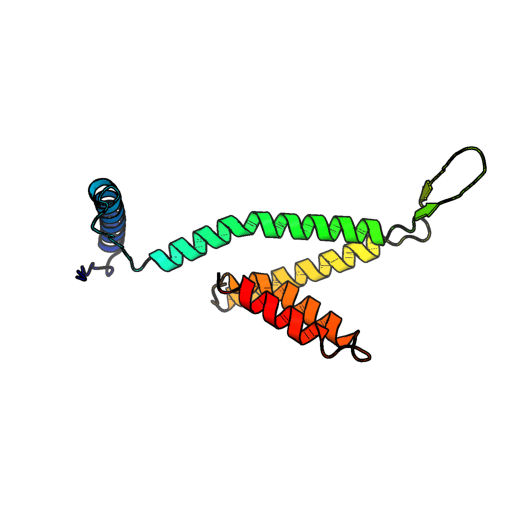? 22.870 5.251 -30.547 1.00 60.03 95 ILE A O 1
ATOM 813 N N . ASP A 1 96 ? 23.549 3.173 -30.015 1.00 59.84 96 ASP A N 1
ATOM 814 C CA . ASP A 1 96 ? 23.116 2.563 -31.274 1.00 59.84 96 ASP A CA 1
ATOM 815 C C . ASP A 1 96 ? 21.600 2.271 -31.216 1.00 59.84 96 ASP A C 1
ATOM 817 O O . ASP A 1 96 ? 21.155 1.207 -30.774 1.00 59.84 96 ASP A O 1
ATOM 821 N N . TRP A 1 97 ? 20.782 3.222 -31.684 1.00 56.50 97 TRP A N 1
ATOM 822 C CA . TRP A 1 97 ? 19.311 3.105 -31.757 1.00 56.50 97 TRP A CA 1
ATOM 823 C C . TRP A 1 97 ? 18.812 2.040 -32.752 1.00 56.50 97 TRP A C 1
ATOM 825 O O . TRP A 1 97 ? 17.696 1.554 -32.623 1.00 56.50 97 TRP A O 1
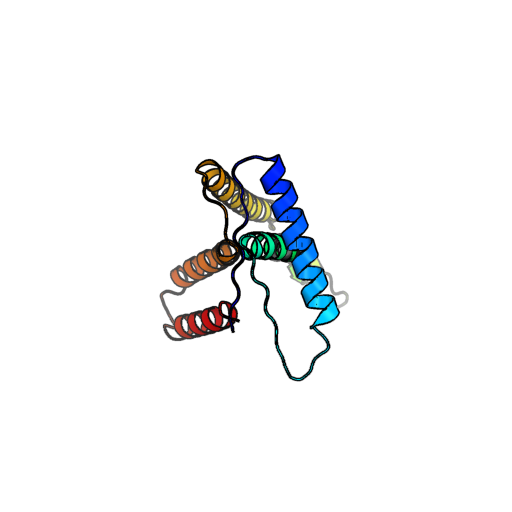ATOM 835 N N . LEU A 1 98 ? 19.627 1.656 -33.741 1.00 55.19 98 LEU A N 1
ATOM 836 C CA . LEU A 1 98 ? 19.261 0.665 -34.768 1.00 55.19 98 LEU A CA 1
ATOM 837 C C . LEU A 1 98 ? 19.323 -0.791 -34.274 1.00 55.19 98 LEU A C 1
ATOM 839 O O . LEU A 1 98 ? 18.714 -1.667 -34.887 1.00 55.19 98 LEU A O 1
ATOM 843 N N . ARG A 1 99 ? 20.059 -1.064 -33.186 1.00 58.72 99 ARG A N 1
ATOM 844 C CA . ARG A 1 99 ? 20.245 -2.423 -32.643 1.00 58.72 99 ARG A CA 1
ATOM 845 C C . ARG A 1 99 ? 19.598 -2.622 -31.278 1.00 58.72 99 ARG A C 1
ATOM 847 O O . ARG A 1 99 ? 19.127 -3.722 -30.988 1.00 58.72 99 ARG A O 1
ATOM 854 N N . SER A 1 100 ? 19.527 -1.564 -30.472 1.00 58.38 100 SER A N 1
ATOM 855 C CA . SER A 1 100 ? 18.756 -1.582 -29.234 1.00 58.38 100 SER A CA 1
ATOM 856 C C . SER A 1 100 ? 17.266 -1.708 -29.574 1.00 58.38 100 SER A C 1
ATOM 858 O O . SER A 1 100 ? 16.717 -0.927 -30.345 1.00 58.38 100 SER A O 1
ATOM 860 N N . LYS A 1 101 ? 16.591 -2.719 -29.014 1.00 73.25 101 LYS A N 1
ATOM 861 C CA . LYS A 1 101 ? 15.133 -2.913 -29.132 1.00 73.25 101 LYS A CA 1
ATOM 862 C C . LYS A 1 101 ? 14.443 -2.572 -27.801 1.00 73.25 101 LYS A C 1
ATOM 864 O O . LYS A 1 101 ? 13.746 -3.428 -27.253 1.00 73.25 101 LYS A O 1
ATOM 869 N N . PRO A 1 102 ? 14.601 -1.341 -27.270 1.00 68.81 102 PRO A N 1
ATOM 870 C CA . PRO A 1 102 ? 14.068 -0.973 -25.957 1.00 68.81 102 PRO A CA 1
ATOM 871 C C . PRO A 1 102 ? 12.545 -1.093 -25.904 1.00 68.81 102 PRO A C 1
ATOM 873 O O . PRO A 1 102 ? 11.982 -1.444 -24.874 1.00 68.81 102 PRO A O 1
ATOM 876 N N . LEU A 1 103 ? 11.881 -0.882 -27.042 1.00 74.44 103 LEU A N 1
ATOM 877 C CA . LEU A 1 103 ? 10.437 -1.035 -27.195 1.00 74.44 103 LEU A CA 1
ATOM 878 C C . LEU A 1 103 ? 9.975 -2.485 -26.971 1.00 74.44 103 LEU A C 1
ATOM 880 O O . LEU A 1 103 ? 8.943 -2.709 -26.346 1.00 74.44 103 LEU A O 1
ATOM 884 N N . LEU A 1 104 ? 10.767 -3.469 -27.412 1.00 79.00 104 LEU A N 1
ATOM 885 C CA . LEU A 1 104 ? 10.458 -4.888 -27.225 1.00 79.00 104 LEU A CA 1
ATOM 886 C C . LEU A 1 104 ? 10.593 -5.292 -25.749 1.00 79.00 104 LEU A C 1
ATOM 888 O O . LEU A 1 104 ? 9.731 -5.994 -25.222 1.00 79.00 104 LEU A O 1
ATOM 892 N N . ALA A 1 105 ? 11.633 -4.797 -25.069 1.00 76.50 105 ALA A N 1
ATOM 893 C CA . ALA A 1 105 ? 11.823 -5.005 -23.634 1.00 76.50 105 ALA A CA 1
ATOM 894 C C . ALA A 1 105 ? 10.696 -4.352 -22.811 1.00 76.50 105 ALA A C 1
ATOM 896 O O . ALA A 1 105 ? 10.127 -4.986 -21.921 1.00 76.50 105 ALA A O 1
ATOM 897 N N . LEU A 1 106 ? 10.307 -3.122 -23.162 1.00 80.12 106 LEU A N 1
ATOM 898 C CA . LEU A 1 106 ? 9.227 -2.395 -22.496 1.00 80.12 106 LEU A CA 1
ATOM 899 C C . LEU A 1 106 ? 7.870 -3.100 -22.657 1.00 80.12 106 LEU A C 1
ATOM 901 O O . LEU A 1 106 ? 7.146 -3.263 -21.675 1.00 80.12 106 LEU A O 1
ATOM 905 N N . CYS A 1 107 ? 7.545 -3.591 -23.859 1.00 83.94 107 CYS A N 1
ATOM 906 C CA . CYS A 1 107 ? 6.340 -4.394 -24.087 1.00 83.94 107 CYS A CA 1
ATOM 907 C C . CYS A 1 107 ? 6.320 -5.679 -23.244 1.00 83.94 107 CYS A C 1
ATOM 909 O O . CYS A 1 107 ? 5.261 -6.042 -22.731 1.00 83.94 107 CYS A O 1
ATOM 911 N N . GLY A 1 108 ? 7.468 -6.338 -23.048 1.00 82.50 108 GLY A N 1
ATOM 912 C CA . GLY A 1 108 ? 7.573 -7.515 -22.179 1.00 82.50 108 GLY A CA 1
ATOM 913 C C . GLY A 1 108 ? 7.233 -7.204 -20.718 1.00 82.50 108 GLY A C 1
ATOM 914 O O . GLY A 1 108 ? 6.419 -7.898 -20.103 1.00 82.50 108 GLY A O 1
ATOM 915 N N . VAL A 1 109 ? 7.789 -6.116 -20.175 1.00 82.06 109 VAL A N 1
ATOM 916 C CA . VAL A 1 109 ? 7.517 -5.682 -18.792 1.00 82.06 109 VAL A CA 1
ATOM 917 C C . VAL A 1 109 ? 6.054 -5.260 -18.616 1.00 82.06 109 VAL A C 1
ATOM 919 O O . VAL A 1 109 ? 5.411 -5.640 -17.632 1.00 82.06 109 VAL A O 1
ATOM 922 N N . LEU A 1 110 ? 5.493 -4.529 -19.584 1.00 84.31 110 LEU A N 1
ATOM 923 C CA . LEU A 1 110 ? 4.088 -4.117 -19.555 1.00 84.31 110 LEU A CA 1
ATOM 924 C C . LEU A 1 110 ? 3.135 -5.313 -19.640 1.00 84.31 110 LEU A C 1
ATOM 926 O O . LEU A 1 110 ? 2.189 -5.381 -18.858 1.00 84.31 110 LEU A O 1
ATOM 930 N N . SER A 1 111 ? 3.402 -6.282 -20.521 1.00 87.38 111 SER A N 1
ATOM 931 C CA . SER A 1 111 ? 2.590 -7.499 -20.639 1.00 87.38 111 SER A CA 1
ATOM 932 C C . SER A 1 111 ? 2.590 -8.309 -19.343 1.00 87.38 111 SER A C 1
ATOM 934 O O . SER A 1 111 ? 1.541 -8.799 -18.927 1.00 87.38 111 SER A O 1
ATOM 936 N N . SER A 1 112 ? 3.745 -8.429 -18.683 1.00 84.06 112 SER A N 1
ATOM 937 C CA . SER A 1 112 ? 3.856 -9.111 -17.388 1.00 84.06 112 SER A CA 1
ATOM 938 C C . SER A 1 112 ? 3.057 -8.383 -16.300 1.00 84.06 112 SER A C 1
ATOM 940 O O . SER A 1 112 ? 2.269 -8.995 -15.579 1.00 84.06 112 SER A O 1
ATOM 942 N N . THR A 1 113 ? 3.166 -7.053 -16.247 1.00 84.06 113 THR A N 1
ATOM 943 C CA . THR A 1 113 ? 2.404 -6.222 -15.299 1.00 84.06 113 THR A CA 1
ATOM 944 C C . THR A 1 113 ? 0.894 -6.365 -15.515 1.00 84.06 113 THR A C 1
ATOM 946 O O . THR A 1 113 ? 0.142 -6.540 -14.556 1.00 84.06 113 THR A O 1
ATOM 949 N N . LEU A 1 114 ? 0.442 -6.351 -16.773 1.00 86.25 114 LEU A N 1
ATOM 950 C CA . LEU A 1 114 ? -0.970 -6.500 -17.126 1.00 86.25 114 LEU A CA 1
ATOM 951 C C . LEU A 1 114 ? -1.511 -7.889 -16.754 1.00 86.25 114 LEU A C 1
ATOM 953 O O . LEU A 1 114 ? -2.623 -7.994 -16.239 1.00 86.25 114 LEU A O 1
ATOM 957 N N . ALA A 1 115 ? -0.715 -8.944 -16.951 1.00 88.44 115 ALA A N 1
ATOM 958 C CA . ALA A 1 115 ? -1.074 -10.305 -16.556 1.00 88.44 115 ALA A CA 1
ATOM 959 C C . ALA A 1 115 ? -1.251 -10.434 -15.034 1.00 88.44 115 ALA A C 1
ATOM 961 O O . ALA A 1 115 ? -2.212 -11.055 -14.580 1.00 88.44 115 ALA A O 1
ATOM 962 N N . ILE A 1 116 ? -0.380 -9.795 -14.246 1.00 82.81 116 ILE A N 1
ATOM 963 C CA . ILE A 1 116 ? -0.496 -9.757 -12.780 1.00 82.81 116 ILE A CA 1
ATOM 964 C C . ILE A 1 116 ? -1.788 -9.041 -12.366 1.00 82.81 116 ILE A C 1
ATOM 966 O O . ILE A 1 116 ? -2.559 -9.588 -11.578 1.00 82.81 116 ILE A O 1
ATOM 970 N N . ILE A 1 117 ? -2.067 -7.858 -12.928 1.00 84.38 117 ILE A N 1
ATOM 971 C CA . ILE A 1 117 ? -3.299 -7.102 -12.639 1.00 84.38 117 ILE A CA 1
ATOM 972 C C . ILE A 1 117 ? -4.538 -7.930 -13.004 1.00 84.38 117 ILE A C 1
ATOM 974 O O . ILE A 1 117 ? -5.483 -7.999 -12.220 1.00 84.38 117 ILE A O 1
ATOM 978 N N . SER A 1 118 ? -4.518 -8.598 -14.159 1.00 88.56 118 SER A N 1
ATOM 979 C CA . SER A 1 118 ? -5.613 -9.461 -14.605 1.00 88.56 118 SER A CA 1
ATOM 980 C C . SER A 1 118 ? -5.818 -10.662 -13.679 1.00 88.56 118 SER A C 1
ATOM 982 O O . SER A 1 118 ? -6.959 -11.001 -13.374 1.00 88.56 118 SER A O 1
ATOM 984 N N . GLY A 1 119 ? -4.740 -11.296 -13.208 1.00 85.12 119 GLY A N 1
ATOM 985 C CA . GLY A 1 119 ? -4.814 -12.406 -12.258 1.00 85.12 119 GLY A CA 1
ATOM 986 C C . GLY A 1 119 ? -5.402 -11.974 -10.915 1.00 85.12 119 GLY A C 1
ATOM 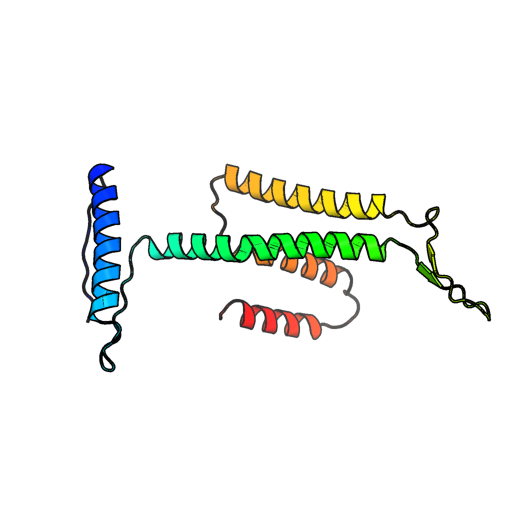987 O O . GLY A 1 119 ? -6.317 -12.616 -10.407 1.00 85.12 119 GLY A O 1
ATOM 988 N N . ILE A 1 120 ? -4.942 -10.840 -10.379 1.00 80.38 120 ILE A N 1
ATOM 989 C CA . ILE A 1 120 ? -5.474 -10.256 -9.138 1.00 80.38 120 ILE A CA 1
ATOM 990 C C . ILE A 1 120 ? -6.957 -9.894 -9.307 1.00 80.38 120 ILE A C 1
ATOM 992 O O . ILE A 1 120 ? -7.773 -10.240 -8.455 1.00 80.38 120 ILE A O 1
ATOM 996 N N . GLY A 1 121 ? -7.327 -9.241 -10.413 1.00 82.62 121 GLY A N 1
ATOM 997 C CA . GLY A 1 121 ? -8.711 -8.855 -10.701 1.00 82.62 121 GLY A CA 1
ATOM 998 C C . GLY A 1 121 ? -9.658 -10.051 -10.812 1.00 82.62 121 GLY A C 1
ATOM 999 O O . GLY A 1 121 ? -10.770 -10.007 -10.291 1.00 82.62 121 GLY A O 1
ATOM 1000 N N . LEU A 1 122 ? -9.200 -11.148 -11.418 1.00 85.31 122 LEU A N 1
ATOM 1001 C CA . LEU A 1 122 ? -9.959 -12.395 -11.516 1.00 85.31 122 LEU A CA 1
ATOM 1002 C C . LEU A 1 122 ? -10.135 -13.075 -10.148 1.00 85.31 122 LEU A C 1
ATOM 1004 O O . LEU A 1 122 ? -11.212 -13.582 -9.848 1.00 85.31 122 LEU A O 1
ATOM 1008 N N . LEU A 1 123 ? -9.120 -13.044 -9.283 1.00 80.62 123 LEU A N 1
ATOM 1009 C CA . LEU A 1 123 ? -9.230 -13.561 -7.912 1.00 80.62 123 LEU A CA 1
ATOM 1010 C C . LEU A 1 123 ? -10.201 -12.728 -7.058 1.00 80.62 123 LEU A C 1
ATOM 1012 O O . LEU A 1 123 ? -10.997 -13.300 -6.310 1.00 80.62 123 LEU A O 1
ATOM 1016 N N . LEU A 1 124 ? -10.191 -11.398 -7.217 1.00 78.06 124 LEU A N 1
ATOM 1017 C CA . LEU A 1 124 ? -11.171 -10.506 -6.585 1.00 78.06 124 LEU A CA 1
ATOM 1018 C C . LEU A 1 124 ? -12.595 -10.787 -7.085 1.00 78.06 124 LEU A C 1
ATOM 1020 O O . LEU A 1 124 ? -13.534 -10.759 -6.293 1.00 78.06 124 LEU A O 1
ATOM 1024 N N . TRP A 1 125 ? -12.757 -11.112 -8.372 1.00 80.25 125 TRP A N 1
ATOM 1025 C CA . TRP A 1 125 ? -14.050 -11.503 -8.943 1.00 80.25 125 TRP A CA 1
ATOM 1026 C C . TRP A 1 125 ? -14.608 -12.788 -8.314 1.00 80.25 125 TRP A C 1
ATOM 1028 O O . TRP A 1 125 ? -15.812 -12.894 -8.093 1.00 80.25 125 TRP A O 1
ATOM 1038 N N . PHE A 1 126 ? -13.742 -13.740 -7.954 1.00 85.06 126 PHE A N 1
ATOM 1039 C CA . PHE A 1 126 ? -14.125 -14.946 -7.207 1.00 85.06 126 PHE A CA 1
ATOM 1040 C C . PHE A 1 126 ? -14.331 -14.714 -5.698 1.00 85.06 126 PHE A C 1
ATOM 1042 O O . PHE A 1 126 ? -14.571 -15.669 -4.961 1.00 85.06 126 PHE A O 1
ATOM 1049 N N . GLY A 1 127 ? -14.262 -13.466 -5.224 1.00 70.50 127 GLY A N 1
ATOM 1050 C CA . GLY A 1 127 ? -14.522 -13.115 -3.827 1.00 70.50 127 GLY A CA 1
ATOM 1051 C C . GLY A 1 127 ? -13.366 -13.413 -2.869 1.00 70.50 127 GLY A C 1
ATOM 1052 O O . GLY A 1 127 ? -13.566 -13.392 -1.655 1.00 70.50 127 GLY A O 1
ATOM 1053 N N . MET A 1 128 ? -12.155 -13.677 -3.375 1.00 67.88 128 MET A N 1
ATOM 1054 C CA . MET A 1 128 ? -10.967 -13.800 -2.528 1.00 67.88 128 MET A CA 1
ATOM 1055 C C . MET A 1 128 ? -10.364 -12.424 -2.246 1.00 67.88 128 MET A C 1
ATOM 1057 O O . MET A 1 128 ? -9.857 -11.753 -3.145 1.00 67.88 128 MET A O 1
ATOM 1061 N N . PHE A 1 129 ? -10.376 -12.020 -0.976 1.00 59.44 129 PHE A N 1
ATOM 1062 C CA . PHE A 1 129 ? -9.724 -10.792 -0.531 1.00 59.44 129 PHE A CA 1
ATOM 1063 C C . PHE A 1 129 ? -8.229 -11.019 -0.300 1.00 59.44 129 PHE A C 1
ATOM 1065 O O . PHE A 1 129 ? -7.810 -11.960 0.373 1.00 59.44 129 PHE A O 1
ATOM 1072 N N . PHE A 1 130 ? -7.421 -10.140 -0.891 1.00 53.34 130 PHE A N 1
ATOM 1073 C CA . PHE A 1 130 ? -5.966 -10.206 -0.840 1.00 53.34 130 PHE A CA 1
ATOM 1074 C C . PHE A 1 130 ? -5.434 -9.904 0.563 1.00 53.34 130 PHE A C 1
ATOM 1076 O O . PHE A 1 130 ? -5.653 -8.822 1.106 1.00 53.34 130 PHE A O 1
ATOM 1083 N N . ALA A 1 131 ? -4.655 -10.843 1.098 1.00 54.06 131 ALA A N 1
ATOM 1084 C CA . ALA A 1 131 ? -3.766 -10.614 2.225 1.00 54.06 131 ALA A CA 1
ATOM 1085 C C . ALA A 1 131 ? -2.409 -10.083 1.730 1.00 54.06 131 ALA A C 1
ATOM 1087 O O . ALA A 1 131 ? -1.956 -10.376 0.619 1.00 54.06 131 ALA A O 1
ATOM 1088 N N . GLU A 1 132 ? -1.728 -9.345 2.599 1.00 52.50 132 GLU A N 1
ATOM 1089 C CA . GLU A 1 132 ? -0.382 -8.785 2.417 1.00 52.50 132 GLU A CA 1
ATOM 1090 C C . GLU A 1 132 ? 0.678 -9.753 1.864 1.00 52.50 132 GLU A C 1
ATOM 1092 O O . GLU A 1 132 ? 1.618 -9.350 1.184 1.00 52.50 132 GLU A O 1
ATOM 1097 N N . ILE A 1 133 ? 0.484 -11.050 2.101 1.00 54.72 133 ILE A N 1
ATOM 1098 C CA . ILE A 1 133 ? 1.349 -12.153 1.665 1.00 54.72 133 ILE A CA 1
ATOM 1099 C C . ILE A 1 133 ? 1.526 -12.163 0.136 1.00 54.72 133 ILE A C 1
ATOM 1101 O O . ILE A 1 133 ? 2.556 -12.591 -0.388 1.00 54.72 133 ILE A O 1
ATOM 1105 N N . THR A 1 134 ? 0.556 -11.637 -0.609 1.00 58.47 134 THR A N 1
ATOM 1106 C CA . THR A 1 134 ? 0.585 -11.690 -2.075 1.00 58.47 134 THR A CA 1
ATOM 1107 C C . THR A 1 134 ? 1.576 -10.713 -2.717 1.00 58.47 134 THR A C 1
ATOM 1109 O O . THR A 1 134 ? 1.855 -10.828 -3.907 1.00 58.47 134 THR A O 1
ATOM 1112 N N . LEU A 1 135 ? 2.194 -9.811 -1.946 1.00 56.41 135 LEU A N 1
ATOM 1113 C CA . LEU A 1 135 ? 3.308 -8.981 -2.436 1.00 56.41 135 LEU A CA 1
ATOM 1114 C C . LEU A 1 135 ? 4.643 -9.686 -2.501 1.00 56.41 135 LEU A C 1
ATOM 1116 O O . LEU A 1 135 ? 5.539 -9.237 -3.210 1.00 56.41 135 LEU A O 1
ATOM 1120 N N . ILE A 1 136 ? 4.760 -10.803 -1.801 1.00 61.47 136 ILE A N 1
ATOM 1121 C CA . ILE A 1 136 ? 5.936 -11.656 -1.858 1.00 61.47 136 ILE A CA 1
ATOM 1122 C C . ILE A 1 136 ? 5.837 -12.580 -3.086 1.00 61.47 136 ILE A C 1
ATOM 1124 O O . ILE A 1 136 ? 6.847 -13.088 -3.565 1.00 61.47 136 ILE A O 1
ATOM 1128 N N . ALA A 1 137 ? 4.634 -12.757 -3.654 1.00 64.12 137 ALA A N 1
ATOM 1129 C CA . ALA A 1 137 ? 4.379 -13.676 -4.762 1.00 64.12 137 ALA A CA 1
ATOM 1130 C C . ALA A 1 137 ? 5.169 -13.354 -6.049 1.00 64.12 137 ALA A C 1
ATOM 1132 O O . ALA A 1 137 ? 5.731 -14.289 -6.617 1.00 64.12 137 ALA A O 1
ATOM 1133 N N . PRO A 1 138 ? 5.314 -12.090 -6.501 1.00 56.47 138 PRO A N 1
ATOM 1134 C CA . PRO A 1 138 ? 6.157 -11.774 -7.654 1.00 56.47 138 PRO A CA 1
ATOM 1135 C C . PRO A 1 138 ? 7.629 -12.136 -7.419 1.00 56.47 138 PRO A C 1
ATOM 1137 O O . PRO A 1 138 ? 8.267 -12.696 -8.306 1.00 56.47 138 PRO A O 1
ATOM 1140 N N . PHE A 1 139 ? 8.159 -11.892 -6.215 1.00 58.56 139 PHE A N 1
ATOM 1141 C CA . PHE A 1 139 ? 9.527 -12.278 -5.851 1.00 58.56 139 PHE A CA 1
ATOM 1142 C C . PHE A 1 139 ? 9.692 -13.799 -5.785 1.00 58.56 139 PHE A C 1
ATOM 1144 O O . PHE A 1 139 ? 10.689 -14.328 -6.265 1.00 58.56 139 PHE A O 1
ATOM 1151 N N . LEU A 1 140 ? 8.693 -14.515 -5.267 1.00 63.12 140 LEU A N 1
ATOM 1152 C CA . LEU A 1 140 ? 8.683 -15.976 -5.193 1.00 63.12 140 LEU A CA 1
ATOM 1153 C C . LEU A 1 140 ? 8.646 -16.611 -6.593 1.00 63.12 140 LEU A C 1
ATOM 1155 O O . LEU A 1 140 ? 9.375 -17.567 -6.860 1.00 63.12 140 LEU A O 1
ATOM 1159 N N . VAL A 1 141 ? 7.852 -16.044 -7.506 1.00 64.56 141 VAL A N 1
ATOM 1160 C CA . VAL A 1 141 ? 7.806 -16.459 -8.915 1.00 64.56 141 VAL A CA 1
ATOM 1161 C C . VAL A 1 141 ? 9.138 -16.173 -9.611 1.00 64.56 141 VAL A C 1
ATOM 1163 O O . VAL A 1 141 ? 9.666 -17.078 -10.254 1.00 64.56 141 VAL A O 1
ATOM 1166 N N . LEU A 1 142 ? 9.722 -14.982 -9.423 1.00 54.81 142 LEU A N 1
ATOM 1167 C CA . LEU A 1 142 ? 11.032 -14.628 -9.986 1.00 54.81 142 LEU A CA 1
ATOM 1168 C C . LEU A 1 142 ? 12.152 -15.547 -9.472 1.00 54.81 142 LEU A C 1
ATOM 1170 O O . LEU A 1 142 ? 12.924 -16.072 -10.274 1.00 54.81 142 LEU A O 1
ATOM 1174 N N . CYS A 1 143 ? 12.200 -15.824 -8.165 1.00 59.25 143 CYS A N 1
ATOM 1175 C CA . CYS A 1 143 ? 13.148 -16.778 -7.581 1.00 59.25 143 CYS A CA 1
ATOM 1176 C C . CYS A 1 143 ? 12.980 -18.186 -8.164 1.00 59.25 143 CYS A C 1
ATOM 1178 O O . CYS A 1 143 ? 13.970 -18.859 -8.446 1.00 59.25 143 CYS A O 1
ATOM 1180 N N . LYS A 1 144 ? 11.740 -18.636 -8.382 1.00 55.66 144 LYS A N 1
ATOM 1181 C CA . LYS A 1 144 ? 11.471 -19.959 -8.958 1.00 55.66 144 LYS A CA 1
ATOM 1182 C C . LYS A 1 144 ? 11.900 -20.049 -10.425 1.00 55.66 144 LYS A C 1
ATOM 1184 O O . LYS A 1 144 ? 12.444 -21.076 -10.837 1.00 55.66 144 LYS A O 1
ATOM 1189 N N . THR A 1 145 ? 11.710 -18.983 -11.203 1.00 51.56 145 THR A N 1
ATOM 1190 C CA . THR A 1 145 ? 12.228 -18.917 -12.577 1.00 51.56 145 THR A CA 1
ATOM 1191 C C . THR A 1 145 ? 13.754 -18.870 -12.613 1.00 51.56 145 THR A C 1
ATOM 1193 O O . THR A 1 145 ? 14.339 -19.563 -13.436 1.00 51.56 145 THR A O 1
ATOM 1196 N N . GLN A 1 146 ? 14.405 -18.167 -11.680 1.00 47.53 146 GLN A N 1
ATOM 1197 C CA . GLN A 1 146 ? 15.868 -18.153 -11.555 1.00 47.53 146 GLN A CA 1
ATOM 1198 C C . GLN A 1 146 ? 16.417 -19.549 -11.207 1.00 4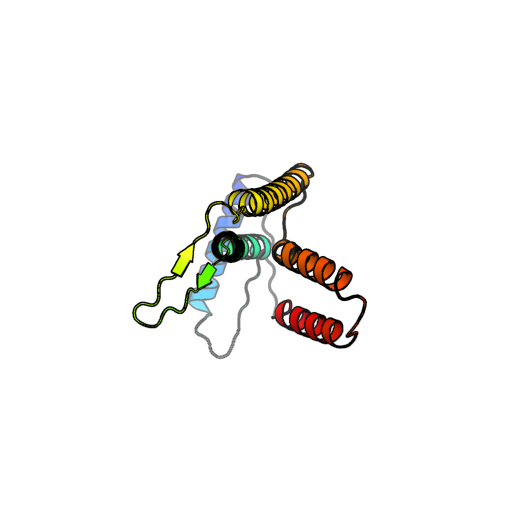7.53 146 GLN A C 1
ATOM 1200 O O . GLN A 1 146 ? 17.324 -20.050 -11.859 1.00 47.53 146 GLN A O 1
ATOM 1205 N N . SER A 1 147 ? 15.781 -20.244 -10.257 1.00 47.44 147 SER A N 1
ATOM 1206 C CA . SER A 1 147 ? 16.154 -21.608 -9.855 1.00 47.44 147 SER A CA 1
ATOM 1207 C C . SER A 1 147 ? 15.997 -22.646 -10.970 1.00 47.44 147 SER A C 1
ATOM 1209 O O . SER A 1 147 ? 16.638 -23.689 -10.912 1.00 47.44 147 SER A O 1
ATOM 1211 N N . SER A 1 148 ? 15.138 -22.391 -11.962 1.00 44.88 148 SER A N 1
ATOM 1212 C CA . SER A 1 148 ? 14.992 -23.275 -13.128 1.00 44.88 148 SER A CA 1
ATOM 1213 C C . SER A 1 148 ? 16.069 -23.012 -14.189 1.00 44.88 148 SER A C 1
ATOM 1215 O O . SER A 1 148 ? 16.316 -23.875 -15.026 1.00 44.88 148 SER A O 1
ATOM 1217 N N . VAL A 1 149 ? 16.704 -21.835 -14.148 1.00 50.50 149 VAL A N 1
ATOM 1218 C CA . VAL A 1 149 ? 17.818 -21.437 -15.023 1.00 50.50 149 VAL A CA 1
ATOM 1219 C C . VAL A 1 149 ? 19.170 -21.868 -14.434 1.00 50.50 149 VAL A C 1
ATOM 1221 O O . VAL A 1 149 ? 20.068 -22.213 -15.194 1.00 50.50 149 VAL A O 1
ATOM 1224 N N . ASP A 1 150 ? 19.291 -21.962 -13.106 1.00 47.53 150 ASP A N 1
ATOM 1225 C CA . ASP A 1 150 ? 20.539 -22.304 -12.398 1.00 47.53 150 ASP A CA 1
ATOM 1226 C C . ASP A 1 150 ? 20.673 -23.800 -12.028 1.00 47.53 150 ASP A C 1
ATOM 1228 O O . ASP A 1 150 ? 21.371 -24.157 -11.078 1.00 47.53 150 ASP A O 1
ATOM 1232 N N . ASN A 1 151 ? 20.031 -24.712 -12.768 1.00 47.12 151 ASN A N 1
ATOM 1233 C CA . ASN A 1 151 ? 20.011 -26.152 -12.451 1.00 47.12 151 ASN A CA 1
ATOM 1234 C C . ASN A 1 151 ? 21.344 -26.895 -12.721 1.00 47.12 151 ASN A C 1
ATOM 1236 O O . ASN A 1 151 ? 21.347 -28.106 -12.924 1.00 47.12 151 ASN A O 1
ATOM 1240 N N . GLU A 1 152 ? 22.478 -26.187 -12.719 1.00 50.31 152 GLU A N 1
ATOM 1241 C CA . GLU A 1 152 ? 23.810 -26.785 -12.881 1.00 50.31 152 GLU A CA 1
ATOM 1242 C C . GLU A 1 152 ? 24.810 -26.421 -11.766 1.00 50.31 152 GLU A C 1
ATOM 1244 O O . GLU A 1 152 ? 25.871 -27.032 -11.698 1.00 50.31 152 GLU A O 1
ATOM 1249 N N . ASN A 1 153 ? 24.503 -25.520 -10.819 1.00 48.81 153 ASN A N 1
ATOM 1250 C CA . ASN A 1 153 ? 25.351 -25.371 -9.625 1.00 48.81 153 ASN A CA 1
ATOM 1251 C C . ASN A 1 153 ? 24.652 -24.658 -8.453 1.00 48.81 153 ASN A C 1
ATOM 1253 O O . ASN A 1 153 ? 24.014 -23.630 -8.631 1.00 48.81 153 ASN A O 1
ATOM 1257 N N . ASP A 1 154 ? 24.899 -25.152 -7.237 1.00 53.16 154 ASP A N 1
ATOM 1258 C CA . ASP A 1 154 ? 24.602 -24.537 -5.926 1.00 53.16 154 ASP A CA 1
ATOM 1259 C C . ASP A 1 154 ? 23.246 -24.818 -5.246 1.00 53.16 154 ASP A C 1
ATOM 1261 O O . ASP A 1 154 ? 22.450 -23.924 -4.946 1.00 53.16 154 ASP A O 1
ATOM 1265 N N . ASN A 1 155 ? 23.108 -26.052 -4.749 1.00 49.00 155 ASN A N 1
ATOM 1266 C CA . ASN A 1 155 ? 22.157 -26.425 -3.689 1.00 49.00 155 ASN A CA 1
ATOM 1267 C C . ASN A 1 155 ? 22.338 -25.641 -2.361 1.00 49.00 155 ASN A C 1
ATOM 1269 O O . ASN A 1 155 ? 21.451 -25.660 -1.509 1.00 49.00 155 ASN A O 1
ATOM 1273 N N . LEU A 1 156 ? 23.454 -24.923 -2.163 1.00 52.97 156 LEU A N 1
ATOM 1274 C CA . LEU A 1 156 ? 23.690 -24.115 -0.955 1.00 52.97 156 LEU A CA 1
ATOM 1275 C C . LEU A 1 156 ? 23.020 -22.731 -0.988 1.00 52.97 156 LEU A C 1
ATOM 1277 O O . LEU A 1 156 ? 22.649 -22.211 0.067 1.00 52.97 156 LEU A O 1
ATOM 1281 N N . LYS A 1 157 ? 22.842 -22.121 -2.168 1.00 51.03 157 LYS A N 1
ATOM 1282 C CA . LYS A 1 157 ? 22.288 -20.758 -2.268 1.00 51.03 157 LYS A CA 1
ATOM 1283 C C . LYS A 1 157 ? 20.790 -20.737 -1.974 1.00 51.03 157 LYS A C 1
ATOM 1285 O O . LYS A 1 157 ? 20.321 -19.862 -1.250 1.00 51.03 157 LYS A O 1
ATOM 1290 N N . VAL A 1 158 ? 20.053 -21.741 -2.446 1.00 54.19 158 VAL A N 1
ATOM 1291 C CA . VAL A 1 158 ? 18.597 -21.853 -2.244 1.00 54.19 158 VAL A CA 1
ATOM 1292 C C . VAL A 1 158 ? 18.234 -21.965 -0.756 1.00 54.19 158 VAL A C 1
ATOM 1294 O O . VAL A 1 158 ? 17.292 -21.319 -0.300 1.00 54.19 158 VAL A O 1
ATOM 1297 N N . ILE A 1 159 ? 19.029 -22.699 0.030 1.00 54.59 159 ILE A N 1
ATOM 1298 C CA . ILE A 1 159 ? 18.827 -22.841 1.482 1.00 54.59 159 ILE A CA 1
ATOM 1299 C C . ILE A 1 159 ? 19.097 -21.513 2.211 1.00 54.59 159 ILE A C 1
ATOM 1301 O O . ILE A 1 159 ? 18.381 -21.168 3.150 1.00 54.59 159 ILE A O 1
ATOM 1305 N N . PHE A 1 160 ? 20.088 -20.736 1.763 1.00 53.12 160 PHE A N 1
ATOM 1306 C CA . PHE A 1 160 ? 20.429 -19.443 2.361 1.00 53.12 160 PHE A CA 1
ATOM 1307 C C . PHE A 1 160 ? 19.334 -18.387 2.130 1.00 53.12 160 PHE A C 1
ATOM 1309 O O . PHE A 1 160 ? 18.926 -17.702 3.069 1.00 53.12 160 PHE A O 1
ATOM 1316 N N . TYR A 1 161 ? 18.785 -18.309 0.913 1.00 50.69 161 TYR A N 1
ATOM 1317 C CA . TYR A 1 161 ? 17.694 -17.378 0.598 1.00 50.69 161 TYR A CA 1
ATOM 1318 C C . TYR A 1 161 ? 16.372 -17.756 1.271 1.00 50.69 161 TYR A C 1
ATOM 1320 O O . TYR A 1 161 ? 15.670 -16.867 1.754 1.00 50.69 161 TYR A O 1
ATOM 1328 N N . ALA A 1 162 ? 16.053 -19.051 1.374 1.00 52.81 162 ALA A N 1
ATOM 1329 C CA . ALA A 1 162 ? 14.876 -19.512 2.110 1.00 52.81 162 ALA A CA 1
ATOM 1330 C C . ALA A 1 162 ? 14.943 -19.111 3.594 1.00 52.81 162 ALA A C 1
ATOM 1332 O O . ALA A 1 162 ? 13.945 -18.672 4.161 1.00 52.81 162 ALA A O 1
ATOM 1333 N N . LYS A 1 163 ? 16.135 -19.179 4.200 1.00 52.38 163 LYS A N 1
ATOM 1334 C CA . LYS A 1 163 ? 16.351 -18.814 5.605 1.00 52.38 163 LYS A CA 1
ATOM 1335 C C . LYS A 1 163 ? 16.226 -17.305 5.851 1.00 52.38 163 LYS A C 1
ATOM 1337 O O . LYS A 1 163 ? 15.627 -16.910 6.845 1.00 52.38 163 LYS A O 1
ATOM 1342 N N . ILE A 1 164 ? 16.709 -16.474 4.922 1.00 57.66 164 ILE A N 1
ATOM 1343 C CA . ILE A 1 164 ? 16.574 -15.006 4.983 1.00 57.66 164 ILE A CA 1
ATOM 1344 C C . ILE A 1 164 ? 15.120 -14.563 4.778 1.00 57.66 164 ILE A C 1
ATOM 1346 O O . ILE A 1 164 ? 14.626 -13.699 5.498 1.00 57.66 164 ILE A O 1
ATOM 1350 N N . LEU A 1 165 ? 14.402 -15.173 3.832 1.00 49.56 165 LEU A N 1
ATOM 1351 C CA . LEU A 1 165 ? 12.984 -14.875 3.605 1.00 49.56 165 LEU A CA 1
ATOM 1352 C C . LEU A 1 165 ? 12.111 -15.269 4.801 1.00 49.56 165 LEU A C 1
ATOM 1354 O O . LEU A 1 165 ? 11.157 -14.559 5.115 1.00 49.56 165 LEU A O 1
ATOM 1358 N N . GLN A 1 166 ? 12.457 -16.354 5.496 1.00 49.84 166 GLN A N 1
ATOM 1359 C CA . GLN A 1 166 ? 11.744 -16.779 6.697 1.00 49.84 166 GLN A CA 1
ATOM 1360 C C . GLN A 1 166 ? 12.006 -15.848 7.898 1.00 49.84 166 GLN A C 1
ATOM 1362 O O . GLN A 1 166 ? 11.108 -15.655 8.713 1.00 49.84 166 GLN A O 1
ATOM 1367 N N . GLU A 1 167 ? 13.186 -15.221 7.980 1.00 45.88 167 GLU A N 1
ATOM 1368 C CA . GLU A 1 167 ? 13.499 -14.209 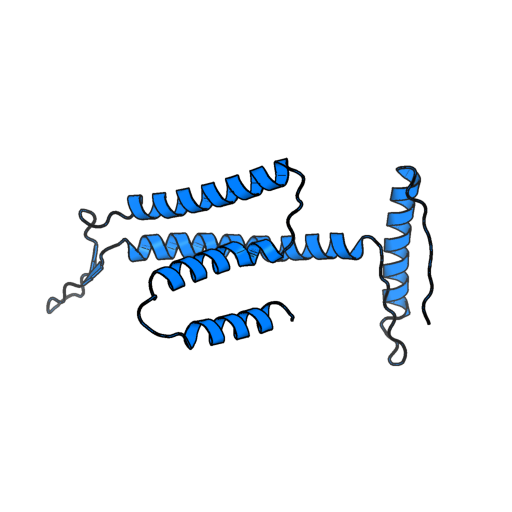9.004 1.00 45.88 167 GLU A CA 1
ATOM 1369 C C . GLU A 1 167 ? 12.823 -12.852 8.740 1.00 45.88 167 GLU A C 1
ATOM 1371 O O . GLU A 1 167 ? 12.413 -12.176 9.681 1.00 45.88 167 GLU A O 1
ATOM 1376 N N . ILE A 1 168 ? 12.670 -12.460 7.470 1.00 44.72 168 ILE A N 1
ATOM 1377 C CA . ILE A 1 168 ? 12.042 -11.185 7.081 1.00 44.72 168 ILE A CA 1
ATOM 1378 C C . ILE A 1 168 ? 10.508 -11.263 7.149 1.00 44.72 168 ILE A C 1
ATOM 1380 O O . ILE A 1 168 ? 9.861 -10.261 7.434 1.00 44.72 168 ILE A O 1
ATOM 1384 N N . ALA A 1 169 ? 9.911 -12.435 6.911 1.00 38.62 169 ALA A N 1
ATOM 1385 C CA . ALA A 1 169 ? 8.455 -12.605 6.917 1.00 38.62 169 ALA A CA 1
ATOM 1386 C C . ALA A 1 169 ? 7.834 -12.776 8.320 1.00 38.62 169 ALA A C 1
ATOM 1388 O O . ALA A 1 169 ? 6.611 -12.739 8.440 1.00 38.62 169 ALA A O 1
ATOM 1389 N N . PHE A 1 170 ? 8.641 -12.990 9.368 1.00 38.56 170 PHE A N 1
ATOM 1390 C CA . PHE A 1 170 ? 8.160 -13.257 10.734 1.00 38.56 170 PHE A CA 1
ATOM 1391 C C . PHE A 1 170 ? 8.580 -12.190 11.764 1.00 38.56 170 PHE A C 1
ATOM 1393 O O . PHE A 1 170 ? 8.543 -12.438 12.971 1.00 38.56 170 PHE A O 1
ATOM 1400 N N . ARG A 1 171 ? 8.969 -10.998 11.303 1.00 37.03 171 ARG A N 1
ATOM 1401 C CA . ARG A 1 171 ? 9.279 -9.833 12.143 1.00 37.03 171 ARG A CA 1
ATOM 1402 C C . ARG A 1 171 ? 8.402 -8.651 11.756 1.00 37.03 171 ARG A C 1
ATOM 1404 O O . ARG A 1 171 ? 8.039 -7.891 12.680 1.00 37.03 171 ARG A O 1
#

Sequence (171 aa):
MRLWYFLRFDQPHFDKMAIAWEDAADKFITEKFSNNLLTEVHVRHSRTIDLGLTRNANRLKPYFTVTVVVLIFFSTLNSVEWKFCRDQRFNSVRIDWLRSKPLLALCGVLSSTLAIISGIGLLLWFGMFFAEITLIAPFLVLCKTQSSVDNENDNLKVIFYAKILQEIAFR

Secondary structure (DSSP, 8-state):
---------SSHHHHHHHHHHHHHHHHHHHHHHTT-TT-------TTHHHHHHHHHHHHHHHHHHHHHHHHHHHHHHHHS-EEEEEETTEEEEEE-TTT--HHHHHHHHHHHHHHHHHHHHHHHHTT-PPPGGGGTHHHHHHHHHHHHH-TTS-HHHHHHHHHHHHHHTT-

Radius of gyration: 25.93 Å; chains: 1; bounding box: 71×40×71 Å

pLDDT: mean 71.58, std 15.27, range [37.03, 93.62]

Foldseek 3Di:
DDDDDDFDDPDPVSVVVVVVVLVVVVVVCCVPPVPDPPDDDDDDDPCPVVVVQVVVCVVCVVVVVVVLVVCLVVQLVVLFDWDFDDDPPDGDTDTDPVRRPSVVSNVVSVVVVVVVVVVVVVCVVVVDDDGPVCVCVVVVVVVVVVCVVPVPDDPPVVVVVVVVVVVVVPD

Organism: NCBI:txid387005

InterPro domains:
  IPR000731 Sterol-sensing domain [PS50156] (65-151)
  IPR003392 Patched domain-containing protein, SSD domain [PF02460] (67-143)
  IPR051697 Patched domain-containing protein [PTHR10796] (1-142)